Protein AF-A0A951Q1C7-F1 (afdb_monomer_lite)

pLDDT: mean 81.07, std 13.31, range [40.91, 93.75]

Radius of gyration: 10.98 Å; chains: 1; bounding box: 19×32×22 Å

Secondary structure (DSSP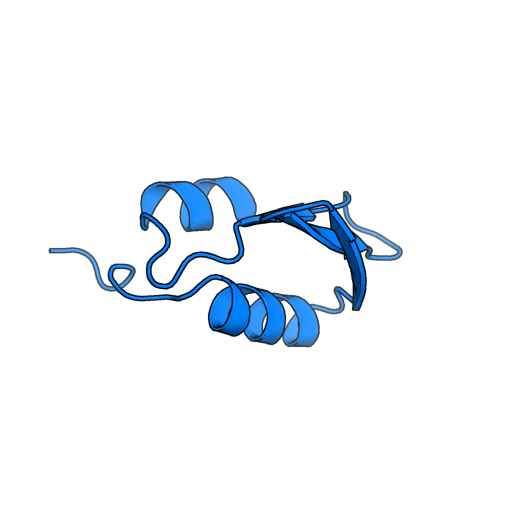, 8-state):
--TTTT--HHHHHHHHHHTT-EEEEEETTEEEEE-SSS--EEEE--SS--HHHHHHHH-

Structure (mmCIF, N/CA/C/O backbone):
data_AF-A0A951Q1C7-F1
#
_entry.id   AF-A0A951Q1C7-F1
#
loop_
_atom_site.group_PDB
_atom_site.id
_atom_site.type_symbol
_atom_site.label_atom_id
_atom_site.label_alt_id
_atom_site.label_comp_id
_atom_site.label_asym_id
_atom_site.label_entity_id
_atom_site.label_seq_id
_atom_site.pdbx_PDB_ins_code
_atom_site.Cartn_x
_atom_site.Cartn_y
_atom_site.Cartn_z
_atom_site.occupancy
_atom_site.B_iso_or_equiv
_atom_site.auth_seq_id
_atom_site.auth_comp_id
_atom_site.auth_asym_id
_atom_site.auth_atom_id
_atom_site.pdbx_PDB_model_num
ATOM 1 N N . MET A 1 1 ? 1.623 24.308 7.303 1.00 40.91 1 MET A N 1
ATOM 2 C CA . MET A 1 1 ? 1.396 22.866 7.545 1.00 40.91 1 MET A CA 1
ATOM 3 C C . MET A 1 1 ? 1.232 22.157 6.206 1.00 40.91 1 MET A C 1
ATOM 5 O O . MET A 1 1 ? 0.544 22.681 5.340 1.00 40.91 1 MET A O 1
ATOM 9 N N . GLY A 1 2 ? 1.948 21.051 5.987 1.00 44.59 2 GLY A N 1
ATOM 10 C CA . GLY A 1 2 ? 2.062 20.395 4.680 1.00 44.59 2 GLY A CA 1
ATOM 11 C C . GLY A 1 2 ? 0.793 19.650 4.256 1.00 44.59 2 GLY A C 1
ATOM 12 O O . GLY A 1 2 ? 0.210 18.923 5.046 1.00 44.59 2 GLY A O 1
ATOM 13 N N . ARG A 1 3 ? 0.423 19.811 2.984 1.00 51.88 3 ARG A N 1
ATOM 14 C CA . ARG A 1 3 ? -0.757 19.303 2.246 1.00 51.88 3 ARG A CA 1
ATOM 15 C C . ARG A 1 3 ? -1.011 17.775 2.242 1.00 51.88 3 ARG A C 1
ATOM 17 O O . ARG A 1 3 ? -1.781 17.309 1.414 1.00 51.88 3 ARG A O 1
ATOM 24 N N . LEU A 1 4 ? -0.347 16.999 3.097 1.00 54.59 4 LEU A N 1
ATOM 25 C CA . LEU A 1 4 ? -0.423 15.528 3.129 1.00 54.59 4 LEU A CA 1
ATOM 26 C C . LEU A 1 4 ? -1.129 14.980 4.380 1.00 54.59 4 LEU A C 1
ATOM 28 O O . LEU A 1 4 ? -1.269 13.768 4.510 1.00 54.59 4 LEU A O 1
ATOM 32 N N . SER A 1 5 ? -1.538 15.847 5.308 1.00 51.53 5 SER A N 1
ATOM 33 C CA . SER A 1 5 ? -2.391 15.477 6.440 1.00 51.53 5 SER A CA 1
ATOM 34 C C . SER A 1 5 ? -3.776 15.082 5.914 1.00 51.53 5 SER A C 1
ATOM 36 O O . SER A 1 5 ? -4.314 15.819 5.088 1.00 51.53 5 SER A O 1
ATOM 38 N N . ASN A 1 6 ? -4.356 13.978 6.397 1.00 65.88 6 ASN A N 1
ATOM 39 C CA . ASN A 1 6 ? -5.739 13.512 6.144 1.00 65.88 6 ASN A CA 1
ATOM 40 C C . ASN A 1 6 ? -5.962 12.463 5.035 1.00 65.88 6 ASN A C 1
ATOM 42 O O . ASN A 1 6 ? -7.107 12.238 4.643 1.00 65.88 6 ASN A O 1
ATOM 46 N N . ILE A 1 7 ? -4.934 11.786 4.519 1.00 76.81 7 ILE A N 1
ATOM 47 C CA . ILE A 1 7 ? -5.174 10.650 3.610 1.00 76.81 7 ILE A CA 1
ATOM 48 C C . ILE A 1 7 ? -5.409 9.393 4.457 1.00 76.81 7 ILE A C 1
ATOM 50 O O . ILE A 1 7 ? -4.560 9.004 5.257 1.00 76.81 7 ILE A O 1
ATOM 54 N N . SER A 1 8 ? -6.571 8.760 4.291 1.00 84.12 8 SER A N 1
ATOM 55 C CA . SER A 1 8 ? -6.865 7.463 4.914 1.00 84.12 8 SER A CA 1
ATOM 56 C C . SER A 1 8 ? -6.123 6.330 4.202 1.00 84.12 8 SER A C 1
ATOM 58 O O . SER A 1 8 ? -5.760 6.455 3.030 1.00 84.12 8 SER A O 1
ATOM 60 N N . GLY A 1 9 ? -5.957 5.184 4.865 1.00 84.69 9 GLY A N 1
ATOM 61 C CA . GLY A 1 9 ? -5.361 4.000 4.235 1.00 84.69 9 GLY A CA 1
ATOM 62 C C . GLY A 1 9 ? -6.055 3.590 2.937 1.00 84.69 9 GLY A C 1
ATOM 63 O O . GLY A 1 9 ? -5.399 3.241 1.960 1.00 84.69 9 GLY A O 1
ATOM 64 N N . LYS A 1 10 ? -7.385 3.710 2.894 1.00 85.12 10 LYS A N 1
ATOM 65 C CA . LYS A 1 10 ? -8.187 3.399 1.703 1.00 85.12 10 LYS A CA 1
ATOM 66 C C . LYS A 1 10 ? -7.935 4.376 0.559 1.00 85.12 10 LYS A C 1
ATOM 68 O O . LYS A 1 10 ? -7.862 3.963 -0.593 1.00 85.12 10 LYS A O 1
ATOM 73 N N . GLU A 1 11 ? -7.790 5.663 0.865 1.00 87.44 11 GLU A N 1
ATOM 74 C CA . GLU A 1 11 ? -7.455 6.666 -0.150 1.00 87.44 11 GLU A CA 1
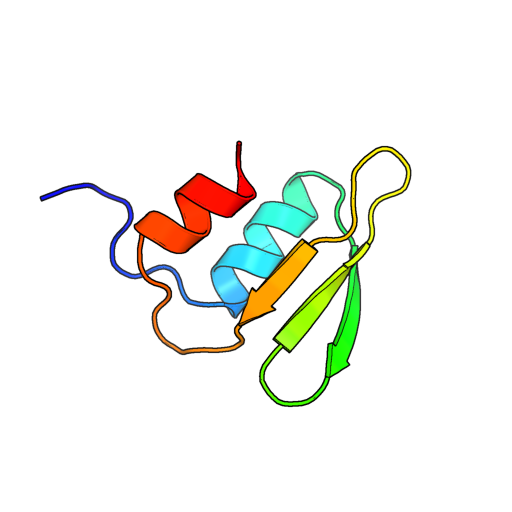ATOM 75 C C . GLU A 1 11 ? -6.033 6.454 -0.681 1.00 87.44 11 GLU A C 1
ATOM 77 O O . GLU A 1 11 ? -5.811 6.562 -1.885 1.00 87.44 11 GLU A O 1
ATOM 82 N N . ALA A 1 12 ? -5.088 6.066 0.181 1.00 86.12 12 ALA A N 1
ATOM 83 C CA . ALA A 1 12 ? -3.746 5.695 -0.250 1.00 86.12 12 ALA A CA 1
ATOM 84 C C . ALA A 1 12 ? -3.775 4.491 -1.206 1.00 86.12 12 ALA A C 1
ATOM 86 O O . ALA A 1 12 ? -3.195 4.581 -2.285 1.00 86.12 12 ALA A O 1
ATOM 87 N N . VAL A 1 13 ? -4.508 3.419 -0.875 1.00 88.88 13 VAL A N 1
ATOM 88 C CA . VAL A 1 13 ? -4.698 2.254 -1.764 1.00 88.88 13 VAL A CA 1
ATOM 89 C C . VAL A 1 13 ? -5.203 2.690 -3.137 1.00 88.88 13 VAL A C 1
ATOM 91 O O . VAL A 1 13 ? -4.544 2.394 -4.126 1.00 88.88 13 VAL A O 1
ATOM 94 N N . LYS A 1 14 ? -6.274 3.492 -3.208 1.00 89.00 14 LYS A N 1
ATOM 95 C CA . LYS A 1 14 ? -6.807 3.993 -4.490 1.00 89.00 14 LYS A CA 1
ATOM 96 C C . LYS A 1 14 ? -5.790 4.796 -5.299 1.00 89.00 14 LYS A C 1
ATOM 98 O O . LYS A 1 14 ? -5.824 4.788 -6.528 1.00 89.00 14 LYS A O 1
ATOM 103 N N . ILE A 1 15 ? -4.925 5.558 -4.629 1.00 88.31 15 ILE A N 1
ATOM 104 C CA . ILE A 1 15 ? -3.856 6.304 -5.298 1.00 88.31 15 ILE A CA 1
ATOM 105 C C . ILE A 1 15 ? -2.837 5.321 -5.873 1.00 88.31 15 ILE A C 1
ATOM 107 O O . ILE A 1 15 ? -2.516 5.423 -7.053 1.00 88.31 15 ILE A O 1
ATOM 111 N N . PHE A 1 16 ? -2.365 4.356 -5.082 1.00 87.81 16 PHE A N 1
ATOM 112 C CA . PHE A 1 16 ? -1.415 3.343 -5.545 1.00 87.81 16 PHE A CA 1
ATOM 113 C C . PHE A 1 16 ? -2.000 2.448 -6.646 1.00 87.81 16 PHE A C 1
ATOM 115 O O . PHE A 1 16 ? -1.277 2.116 -7.583 1.00 87.81 16 PHE A O 1
ATOM 122 N N . GLU A 1 17 ? -3.302 2.163 -6.623 1.00 89.81 17 GLU A N 1
ATOM 123 C CA . GLU A 1 17 ? -3.994 1.470 -7.716 1.00 89.81 17 GLU A CA 1
ATOM 124 C C . GLU A 1 17 ? -3.868 2.213 -9.051 1.00 89.81 17 GLU A C 1
ATOM 126 O O . GLU A 1 17 ? -3.578 1.608 -10.082 1.00 89.81 17 GLU A O 1
ATOM 131 N N . LYS A 1 18 ? -3.958 3.549 -9.043 1.00 89.69 18 LYS A N 1
ATOM 132 C CA . LYS A 1 18 ? -3.712 4.368 -10.247 1.00 89.69 18 LYS A CA 1
ATOM 133 C C . LYS A 1 18 ? -2.260 4.325 -10.724 1.00 89.69 18 LYS A C 1
ATOM 135 O O . LYS A 1 18 ? -2.002 4.610 -11.889 1.00 89.69 18 LYS A O 1
ATOM 140 N N . PHE A 1 19 ? -1.322 3.994 -9.841 1.00 87.88 19 PHE A N 1
ATOM 141 C CA . PHE A 1 19 ? 0.088 3.790 -10.177 1.00 87.88 19 PHE A CA 1
ATOM 142 C C . PHE A 1 19 ? 0.402 2.354 -10.626 1.00 87.88 19 PHE A C 1
ATOM 144 O O . PHE A 1 19 ? 1.569 2.058 -10.868 1.00 87.88 19 PHE A O 1
ATOM 151 N N . GLY A 1 20 ? -0.608 1.485 -10.755 1.00 90.62 20 GLY A N 1
ATOM 152 C CA . GLY A 1 20 ? -0.454 0.102 -11.217 1.00 90.62 20 GLY A CA 1
ATOM 153 C C . GLY A 1 20 ? -0.269 -0.924 -10.099 1.00 90.62 20 GLY A C 1
ATOM 154 O O . GLY A 1 20 ? 0.009 -2.086 -10.384 1.00 90.62 20 GLY A O 1
ATOM 155 N N . TYR A 1 21 ? -0.400 -0.520 -8.833 1.00 92.75 21 TYR A N 1
ATOM 156 C CA . TYR A 1 21 ? -0.458 -1.479 -7.734 1.00 92.75 21 TYR A CA 1
ATOM 157 C C . TYR A 1 21 ? -1.831 -2.152 -7.679 1.00 92.75 21 TYR A C 1
ATOM 159 O O . TYR A 1 21 ? -2.837 -1.576 -8.074 1.00 92.75 21 TYR A O 1
ATOM 167 N N . VAL A 1 22 ? -1.889 -3.362 -7.146 1.00 92.81 22 VAL A N 1
ATOM 168 C CA . VAL A 1 22 ? -3.122 -4.125 -6.957 1.00 92.81 22 VAL A CA 1
ATOM 169 C C . VAL A 1 22 ? -3.192 -4.552 -5.502 1.00 92.81 22 VAL A C 1
ATOM 171 O O . VAL A 1 22 ? -2.193 -4.994 -4.939 1.00 92.81 22 VAL A O 1
ATOM 174 N N . LEU A 1 23 ? -4.355 -4.405 -4.872 1.00 92.31 23 LEU A N 1
ATOM 175 C CA . LEU A 1 23 ? -4.571 -4.932 -3.529 1.00 92.31 23 LEU A CA 1
ATOM 176 C C . LEU A 1 23 ? -4.557 -6.467 -3.581 1.00 92.31 23 LEU A C 1
ATOM 178 O O . LEU A 1 23 ? -5.438 -7.064 -4.191 1.00 92.31 23 LEU A O 1
ATOM 182 N N . ASP A 1 24 ? -3.570 -7.085 -2.937 1.00 93.25 24 ASP A N 1
ATOM 183 C CA . ASP A 1 24 ? -3.409 -8.540 -2.903 1.00 93.25 24 ASP A CA 1
ATOM 184 C C . ASP A 1 24 ? -4.257 -9.146 -1.776 1.00 93.25 24 ASP A C 1
ATOM 186 O O . ASP A 1 24 ? -5.227 -9.862 -2.018 1.00 93.25 24 ASP A O 1
ATOM 190 N N . HIS A 1 25 ? -3.960 -8.787 -0.524 1.00 93.00 25 HIS A N 1
ATOM 191 C CA . HIS A 1 25 ? -4.753 -9.192 0.636 1.00 93.00 25 HIS A CA 1
ATOM 192 C C . HIS A 1 25 ? -4.602 -8.209 1.804 1.00 93.00 25 HIS A C 1
ATOM 194 O O . HIS A 1 25 ? -3.709 -7.361 1.835 1.00 93.00 25 HIS A O 1
ATOM 200 N N . GLN A 1 26 ? -5.487 -8.322 2.796 1.00 92.31 26 GLN A N 1
ATOM 201 C CA . GLN A 1 26 ? -5.404 -7.564 4.042 1.00 92.31 26 GLN A CA 1
ATOM 202 C C . GLN A 1 26 ? -5.078 -8.506 5.203 1.00 92.31 26 GLN A C 1
ATOM 204 O O . GLN A 1 26 ? -5.820 -9.449 5.472 1.00 92.31 26 GLN A O 1
ATOM 209 N N . THR A 1 27 ? -4.005 -8.202 5.929 1.00 91.44 27 THR A N 1
ATOM 210 C CA . THR A 1 27 ? -3.601 -8.907 7.148 1.00 91.44 27 THR A CA 1
ATOM 211 C C . THR A 1 27 ? -3.812 -7.994 8.352 1.00 91.44 27 THR A C 1
ATOM 213 O O . THR A 1 27 ? -3.056 -7.050 8.595 1.00 91.44 27 THR A O 1
ATOM 216 N N . GLY A 1 28 ? -4.875 -8.256 9.116 1.00 89.25 28 GLY A N 1
ATOM 217 C CA . GLY A 1 28 ? -5.260 -7.423 10.256 1.00 89.25 28 GLY A CA 1
ATOM 218 C C . GLY A 1 28 ? -5.584 -5.994 9.815 1.00 89.25 28 GLY A C 1
ATOM 219 O O . GLY A 1 28 ? -6.454 -5.783 8.973 1.00 89.25 28 GLY A O 1
ATOM 220 N N . SER A 1 29 ? -4.881 -5.004 10.365 1.00 87.31 29 SER A N 1
ATOM 221 C CA . SER A 1 29 ? -5.014 -3.608 9.940 1.00 87.31 29 SER A CA 1
ATOM 222 C C . SER A 1 29 ? -4.126 -3.238 8.751 1.00 87.31 29 SER A C 1
ATOM 224 O O . SER A 1 29 ? -4.145 -2.081 8.369 1.00 87.31 29 SER A O 1
ATOM 226 N N . HIS A 1 30 ? -3.357 -4.148 8.150 1.00 88.81 30 HIS A N 1
ATOM 227 C CA . HIS A 1 30 ? -2.448 -3.819 7.045 1.00 88.81 30 HIS A CA 1
ATOM 228 C C . HIS A 1 30 ? -2.974 -4.357 5.714 1.00 88.81 30 HIS A C 1
ATOM 230 O O . HIS A 1 30 ? -3.295 -5.535 5.597 1.00 88.81 30 HIS A O 1
ATOM 236 N N . MET A 1 31 ? -3.056 -3.494 4.707 1.00 91.12 31 MET A N 1
ATOM 237 C CA . MET A 1 31 ? -3.413 -3.808 3.325 1.00 91.12 31 MET A CA 1
ATOM 238 C C . MET A 1 31 ? -2.133 -3.968 2.511 1.00 91.12 31 MET A C 1
ATOM 240 O O . MET A 1 31 ? -1.326 -3.041 2.442 1.00 91.12 31 MET A O 1
ATOM 244 N N . ILE A 1 32 ? -1.945 -5.139 1.915 1.00 92.81 32 ILE A N 1
ATOM 245 C CA . ILE A 1 32 ? -0.767 -5.471 1.122 1.00 92.81 32 ILE A CA 1
ATOM 246 C C . ILE A 1 32 ? -1.083 -5.209 -0.347 1.00 92.81 32 ILE A C 1
ATOM 248 O O . ILE A 1 32 ? -2.013 -5.793 -0.899 1.00 92.81 32 ILE A O 1
ATOM 252 N N . LEU A 1 33 ? -0.316 -4.321 -0.975 1.00 92.88 33 LEU A N 1
ATOM 253 C CA . LEU A 1 33 ? -0.386 -4.058 -2.403 1.00 92.88 33 LEU A CA 1
ATOM 254 C C . LEU A 1 33 ? 0.785 -4.699 -3.129 1.00 92.88 33 LEU A C 1
ATOM 256 O O . LEU A 1 33 ? 1.945 -4.511 -2.761 1.00 92.88 33 LEU A O 1
ATOM 260 N N . TRP A 1 34 ? 0.466 -5.388 -4.210 1.00 93.75 34 TRP A N 1
ATOM 261 C CA . TRP A 1 34 ? 1.408 -6.015 -5.114 1.00 93.75 34 TRP A CA 1
ATOM 262 C C . TRP A 1 34 ? 1.534 -5.211 -6.412 1.00 93.75 34 TRP A C 1
ATOM 264 O O . TRP A 1 34 ? 0.603 -4.524 -6.823 1.00 93.75 34 TRP A O 1
ATOM 274 N N . HIS A 1 35 ? 2.690 -5.277 -7.064 1.00 93.19 35 HIS A N 1
ATOM 275 C CA . HIS A 1 35 ? 2.919 -4.684 -8.378 1.00 93.19 35 HIS A CA 1
ATOM 276 C C . HIS A 1 35 ? 3.946 -5.534 -9.127 1.00 93.19 35 HIS A C 1
ATOM 278 O O . HIS A 1 35 ? 4.887 -6.044 -8.528 1.00 93.19 35 HIS A O 1
ATOM 284 N N . GLU A 1 36 ? 3.810 -5.637 -10.447 1.00 90.12 36 GLU A N 1
ATOM 285 C CA . GLU A 1 36 ? 4.670 -6.488 -11.281 1.00 90.12 36 GLU A CA 1
ATOM 286 C C . GLU A 1 36 ? 6.147 -6.045 -11.270 1.00 90.12 36 GLU A C 1
ATOM 288 O O . GLU A 1 36 ? 7.049 -6.842 -11.042 1.00 90.12 36 GLU A O 1
ATOM 293 N N . PHE A 1 37 ? 6.396 -4.745 -11.461 1.00 89.81 37 PHE A N 1
ATOM 294 C CA . PHE A 1 37 ? 7.745 -4.158 -11.536 1.00 89.81 37 PHE A CA 1
ATOM 295 C C . PHE A 1 37 ? 8.240 -3.431 -10.272 1.00 89.81 37 PHE A C 1
ATOM 297 O O . PHE A 1 37 ? 9.338 -2.873 -10.282 1.00 89.81 37 PHE A O 1
ATOM 304 N N . LYS A 1 38 ? 7.434 -3.344 -9.207 1.00 87.38 38 LYS A N 1
ATOM 305 C CA . LYS A 1 38 ? 7.731 -2.533 -8.012 1.00 87.38 38 LYS A CA 1
ATOM 306 C C . LYS A 1 38 ? 7.605 -3.383 -6.744 1.00 87.38 38 LYS A C 1
ATOM 308 O O . LYS A 1 38 ? 6.868 -4.364 -6.755 1.00 87.38 38 LYS A O 1
ATOM 313 N N . PRO A 1 39 ? 8.318 -3.035 -5.657 1.00 89.31 39 PRO A N 1
ATOM 314 C CA . PRO A 1 39 ? 8.239 -3.787 -4.410 1.00 89.31 39 PRO A CA 1
ATOM 315 C C . PRO A 1 39 ? 6.830 -3.754 -3.813 1.00 89.31 39 PRO A C 1
ATOM 317 O O . PRO A 1 39 ? 6.090 -2.791 -3.986 1.00 89.31 39 PRO A O 1
ATOM 320 N N . ILE A 1 40 ? 6.494 -4.803 -3.065 1.00 90.25 40 ILE A N 1
ATOM 321 C CA . ILE A 1 40 ? 5.230 -4.918 -2.333 1.00 90.25 40 ILE A CA 1
ATOM 322 C C . ILE A 1 40 ? 5.125 -3.776 -1.312 1.00 90.25 40 ILE A C 1
ATOM 324 O O . ILE A 1 40 ? 6.073 -3.514 -0.566 1.00 90.25 40 ILE A O 1
ATOM 328 N N . LEU A 1 41 ? 3.965 -3.120 -1.249 1.00 88.94 41 LEU A N 1
ATOM 329 C CA . LEU A 1 41 ? 3.684 -2.054 -0.287 1.00 88.94 41 LEU A CA 1
ATOM 330 C C . LEU A 1 41 ? 2.726 -2.543 0.795 1.00 88.94 41 LEU A C 1
ATOM 332 O O . LEU A 1 41 ? 1.720 -3.179 0.507 1.00 88.94 41 LEU A O 1
ATOM 336 N N . SER A 1 42 ? 3.008 -2.194 2.047 1.00 89.25 42 SER A N 1
ATOM 337 C CA . SER A 1 42 ? 2.103 -2.433 3.172 1.00 89.25 42 SER A CA 1
ATOM 338 C C . SER A 1 42 ? 1.524 -1.104 3.646 1.00 89.25 42 SER A C 1
ATOM 340 O O . SER A 1 42 ? 2.265 -0.210 4.059 1.00 89.25 42 SER A O 1
ATOM 342 N N . ILE A 1 43 ? 0.201 -0.959 3.562 1.00 87.69 43 ILE A N 1
ATOM 343 C CA . ILE A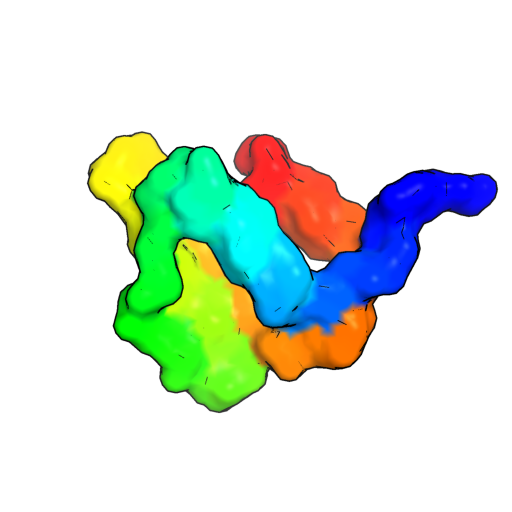 1 43 ? -0.524 0.261 3.929 1.00 87.69 43 ILE A CA 1
ATOM 344 C C . ILE A 1 43 ? -1.441 -0.021 5.124 1.00 87.69 43 ILE A C 1
ATOM 346 O O . ILE A 1 43 ? -2.345 -0.847 5.013 1.00 87.69 43 ILE A O 1
ATOM 350 N N . PRO A 1 44 ? -1.298 0.689 6.256 1.00 87.75 44 PRO A N 1
ATOM 351 C CA . PRO A 1 44 ? -2.240 0.566 7.359 1.00 87.75 44 PRO A CA 1
ATOM 352 C C . PRO A 1 44 ? -3.634 1.070 6.953 1.00 87.75 44 PRO A C 1
ATOM 354 O O . PRO A 1 44 ? -3.799 2.172 6.435 1.00 87.75 44 PRO A O 1
ATOM 357 N N . ASN A 1 45 ? -4.666 0.291 7.243 1.00 86.44 45 ASN A N 1
ATOM 358 C CA . ASN A 1 45 ? -6.080 0.601 7.075 1.00 86.44 45 ASN A CA 1
ATOM 359 C C . ASN A 1 45 ? -6.592 1.430 8.258 1.00 86.44 45 ASN A C 1
ATOM 361 O O . ASN A 1 45 ? -7.456 1.005 9.025 1.00 86.44 45 ASN A O 1
ATOM 365 N N . HIS A 1 46 ? -5.990 2.601 8.453 1.00 83.50 46 HIS A N 1
ATOM 366 C CA . HIS A 1 46 ? -6.384 3.561 9.480 1.00 83.50 46 HIS A CA 1
ATOM 367 C C . HIS A 1 46 ? -7.134 4.737 8.837 1.00 83.50 46 HIS A C 1
ATOM 369 O O . HIS A 1 46 ? -6.964 5.027 7.648 1.00 83.50 46 HIS A O 1
ATOM 375 N N . GLN A 1 47 ? -7.975 5.415 9.625 1.00 72.88 47 GLN A N 1
ATOM 376 C CA . GLN A 1 47 ? -8.758 6.567 9.153 1.00 72.88 47 GLN A CA 1
ATOM 377 C C . GLN A 1 47 ? -7.867 7.739 8.732 1.00 72.88 47 GLN A C 1
ATOM 379 O O . GLN A 1 47 ? -8.191 8.441 7.781 1.00 72.88 47 GLN A O 1
ATOM 384 N N . GLU A 1 48 ? -6.716 7.895 9.383 1.00 78.88 48 GLU A N 1
ATOM 385 C CA . GLU A 1 48 ? -5.730 8.912 9.053 1.00 78.88 48 GLU A CA 1
ATOM 386 C C . GLU A 1 48 ? -4.334 8.289 9.054 1.00 78.88 48 GLU A C 1
ATOM 388 O O . GLU A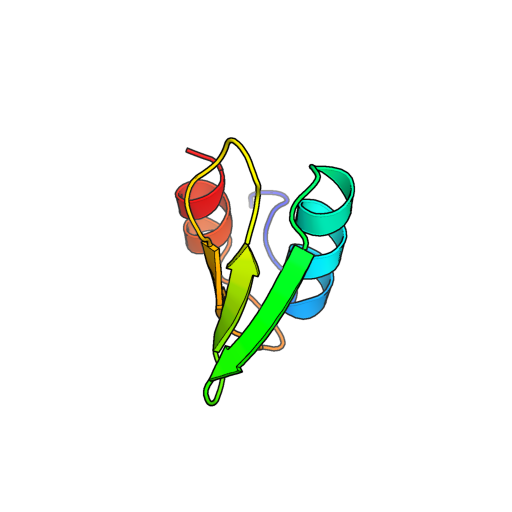 1 48 ? -3.909 7.675 10.038 1.00 78.88 48 GLU A O 1
ATOM 393 N N . LEU A 1 49 ? -3.623 8.420 7.935 1.00 74.56 49 LEU A N 1
ATOM 394 C CA . LEU A 1 49 ? -2.212 8.081 7.848 1.00 74.56 49 LEU A CA 1
ATOM 395 C C . LEU A 1 49 ? -1.366 9.322 8.093 1.00 74.56 49 LEU A C 1
ATOM 397 O O . LEU A 1 49 ? -1.615 10.393 7.537 1.00 74.56 49 LEU A O 1
ATOM 401 N N . ALA A 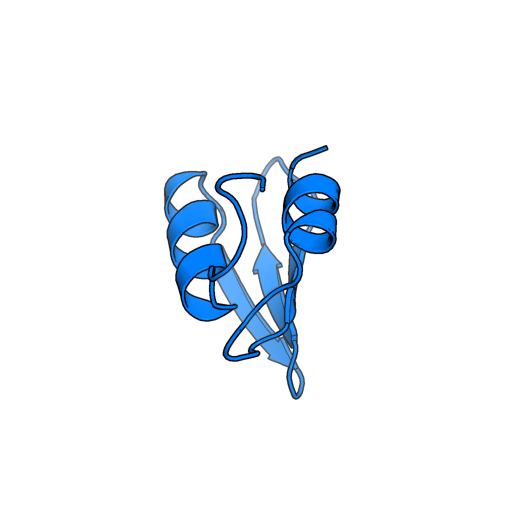1 50 ? -0.310 9.155 8.888 1.00 69.88 50 ALA A N 1
ATOM 402 C CA . ALA A 1 50 ? 0.657 10.216 9.087 1.00 69.88 50 ALA A CA 1
ATOM 403 C C . ALA A 1 50 ? 1.305 10.586 7.734 1.00 69.88 50 ALA A C 1
ATOM 405 O O . ALA A 1 50 ? 1.762 9.696 7.008 1.00 69.88 50 ALA A O 1
ATOM 406 N N . PRO A 1 51 ? 1.445 11.881 7.402 1.00 66.25 51 PRO A N 1
ATOM 407 C CA . PRO A 1 51 ? 2.032 12.324 6.134 1.00 66.25 51 PRO A CA 1
ATOM 408 C C . PRO A 1 51 ? 3.472 11.824 5.922 1.00 66.25 51 PRO A C 1
ATOM 410 O O . PRO A 1 51 ? 3.923 11.676 4.785 1.00 66.25 51 PRO A O 1
ATOM 413 N N . GLY A 1 52 ? 4.197 11.544 7.012 1.00 66.38 52 GLY A N 1
ATOM 414 C CA . GLY A 1 52 ? 5.529 10.938 6.972 1.00 66.38 52 GLY A CA 1
ATOM 415 C C . GLY A 1 52 ? 5.531 9.504 6.437 1.00 66.38 52 GLY A C 1
ATOM 416 O O . GLY A 1 52 ? 6.457 9.132 5.721 1.00 66.38 52 GLY A O 1
ATOM 417 N N . LEU A 1 53 ? 4.473 8.732 6.701 1.00 71.69 53 LEU A N 1
ATOM 418 C CA . LEU A 1 53 ? 4.332 7.363 6.206 1.00 71.69 53 LEU A CA 1
ATOM 419 C C . LEU A 1 53 ? 4.158 7.356 4.683 1.00 71.69 53 LEU A C 1
ATOM 421 O O . LEU A 1 53 ? 4.855 6.632 3.984 1.00 71.69 53 LEU A O 1
ATOM 425 N N . LEU A 1 54 ? 3.297 8.233 4.159 1.00 70.62 54 LEU A N 1
ATOM 426 C CA . LEU A 1 54 ? 3.068 8.353 2.714 1.00 70.62 54 LEU A CA 1
ATOM 427 C C . LEU A 1 54 ? 4.332 8.786 1.973 1.00 70.62 54 LEU A C 1
ATOM 429 O O . LEU A 1 54 ? 4.656 8.230 0.930 1.00 70.62 54 LEU A O 1
ATOM 433 N N . ARG A 1 55 ? 5.092 9.731 2.539 1.00 70.38 55 ARG A N 1
ATOM 434 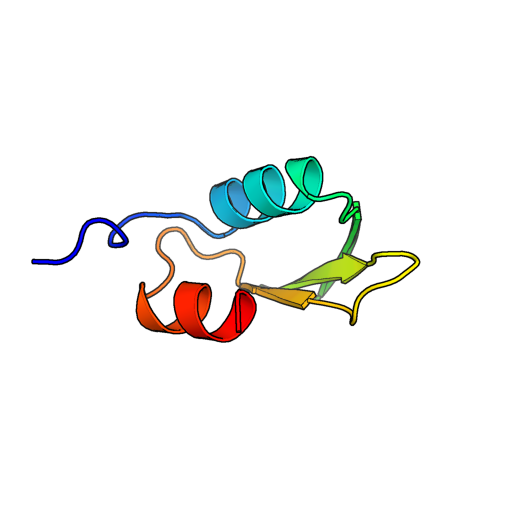C CA . ARG A 1 55 ? 6.402 10.112 1.989 1.00 70.38 55 ARG A CA 1
ATOM 435 C C . ARG A 1 55 ? 7.400 8.958 1.995 1.00 70.38 55 ARG A C 1
ATOM 437 O O . ARG A 1 55 ? 8.176 8.853 1.054 1.00 70.38 55 ARG A O 1
ATOM 444 N N . SER A 1 56 ? 7.380 8.111 3.024 1.00 68.56 56 SER A N 1
ATOM 445 C CA . SER A 1 56 ? 8.251 6.934 3.088 1.00 68.56 56 SER A CA 1
ATOM 446 C C . SER A 1 56 ? 7.872 5.859 2.067 1.00 68.56 56 SER A C 1
ATOM 448 O O . SER A 1 56 ? 8.752 5.126 1.640 1.00 68.56 56 SER A O 1
ATOM 450 N N . LEU A 1 57 ? 6.595 5.767 1.676 1.00 69.25 57 LEU A N 1
ATOM 451 C CA . LEU A 1 57 ? 6.104 4.801 0.682 1.00 69.25 57 LEU A CA 1
ATOM 452 C C . LEU A 1 57 ? 6.312 5.263 -0.773 1.00 69.25 57 LEU A C 1
ATOM 454 O O . LEU A 1 57 ? 6.225 4.450 -1.686 1.00 69.25 57 LEU A O 1
ATOM 458 N N . ILE A 1 58 ? 6.553 6.560 -0.999 1.00 70.25 58 ILE A N 1
ATOM 459 C CA . ILE A 1 58 ? 6.812 7.140 -2.332 1.00 70.25 58 ILE A CA 1
ATOM 460 C C . ILE A 1 58 ? 8.315 7.155 -2.681 1.00 70.25 58 ILE A C 1
ATOM 462 O O . ILE A 1 58 ? 8.656 7.326 -3.851 1.00 70.25 58 ILE A O 1
ATOM 466 N N . ARG A 1 59 ? 9.210 7.025 -1.691 1.00 60.25 59 ARG A N 1
ATOM 467 C CA . ARG A 1 59 ? 10.664 7.116 -1.897 1.00 60.25 59 ARG A CA 1
ATOM 468 C C . ARG A 1 59 ? 11.254 5.890 -2.588 1.00 60.25 59 ARG A C 1
ATOM 470 O O . ARG A 1 59 ? 10.775 4.772 -2.315 1.00 60.25 59 ARG A O 1
#

Organism: NCBI:txid287848

InterPro domains:
  IPR012933 HicA mRNA interferase family [PF07927] (9-59)
  IPR038570 HicA superfamily [G3DSA:3.30.920.30] (5-59)

Sequence (59 aa):
MGRLSNISGKEAVKIFEKFGYVLDHQTGSHMILWHEFKPILSIPNHQELAPGLLRSLIR

Foldseek 3Di:
DDPQWFQALVNLQVVVVVVAWDFDDDDDQWTWTDHDPDDIDITGRGRIDDSVVSVVRVD